Protein AF-A0A3S4I6U2-F1 (afdb_monomer_lite)

Secondary structure (DSSP, 8-state):
--TTTTS-HHHHHHHTTPPTTSS-S-SSEEEEE-------BTTB------S-----SS-EEEEE--

pLDDT: mean 81.74, std 7.98, range [61.91, 93.19]

Foldseek 3Di:
DDPCPPPDPVVVCVVVPDDPPPDDPDAEDEDEDEDPQDDDDVPDDDGDDDPDPDDDPHYYDYDYDD

Organism: Salmonella enterica I (NCBI:txid59201)

Structure (mmCIF, N/CA/C/O backbone):
data_AF-A0A3S4I6U2-F1
#
_entry.id   AF-A0A3S4I6U2-F1
#
loop_
_atom_site.group_PDB
_atom_site.id
_atom_site.type_symbol
_atom_site.label_atom_id
_atom_site.label_alt_id
_atom_site.label_comp_id
_atom_site.label_asym_id
_atom_site.label_entity_id
_atom_site.label_seq_id
_atom_site.pdbx_PDB_ins_code
_atom_site.Cartn_x
_atom_site.Cartn_y
_atom_site.Cartn_z
_atom_site.occupancy
_atom_site.B_iso_or_equiv
_atom_site.auth_seq_id
_atom_site.auth_comp_id
_atom_site.auth_asym_id
_atom_site.auth_atom_id
_atom_site.pdbx_PDB_model_num
ATOM 1 N N . MET A 1 1 ? -11.061 -10.507 -8.584 1.00 67.50 1 MET A N 1
ATOM 2 C CA . MET A 1 1 ? -9.588 -10.430 -8.739 1.00 67.50 1 MET A CA 1
ATOM 3 C C . MET A 1 1 ? -9.256 -10.255 -10.214 1.00 67.50 1 MET A C 1
ATOM 5 O O . MET A 1 1 ? -9.874 -10.932 -11.029 1.00 67.50 1 MET A O 1
ATOM 9 N N . ARG A 1 2 ? -8.363 -9.327 -10.581 1.00 80.88 2 ARG A N 1
ATOM 10 C CA . ARG A 1 2 ? -7.996 -9.079 -11.990 1.00 80.88 2 ARG A CA 1
ATOM 11 C C . ARG A 1 2 ? -7.027 -10.167 -12.474 1.00 80.88 2 ARG A C 1
ATOM 13 O O . ARG A 1 2 ? -6.174 -10.609 -11.712 1.00 80.88 2 ARG A O 1
ATOM 20 N N . ARG A 1 3 ? -7.144 -10.581 -13.741 1.00 87.62 3 ARG A N 1
ATOM 21 C CA . ARG A 1 3 ? -6.497 -11.784 -14.313 1.00 87.62 3 ARG A CA 1
ATOM 22 C C . ARG A 1 3 ? -4.966 -11.853 -14.158 1.00 87.62 3 ARG A C 1
ATOM 24 O O . ARG A 1 3 ? -4.434 -12.951 -14.078 1.00 87.62 3 ARG A O 1
ATOM 31 N N . HIS A 1 4 ? -4.272 -10.715 -14.088 1.00 89.94 4 HIS A N 1
ATOM 32 C CA . HIS A 1 4 ? -2.801 -10.651 -14.114 1.00 89.94 4 HIS A CA 1
ATOM 33 C C . HIS A 1 4 ? -2.177 -9.927 -12.910 1.00 89.94 4 HIS A C 1
ATOM 35 O O . HIS A 1 4 ? -0.986 -9.655 -12.907 1.00 89.94 4 HIS A O 1
ATOM 41 N N . GLN A 1 5 ? -2.953 -9.643 -11.858 1.00 88.62 5 GLN A N 1
ATOM 42 C CA . GLN A 1 5 ? -2.496 -8.835 -10.712 1.00 88.62 5 GLN A CA 1
ATOM 43 C C . GLN A 1 5 ? -1.409 -9.490 -9.838 1.00 88.62 5 GLN A C 1
ATOM 45 O O . GLN A 1 5 ? -0.931 -8.865 -8.903 1.00 88.62 5 GLN A O 1
ATOM 50 N N . ARG A 1 6 ? -1.095 -10.769 -10.078 1.00 91.06 6 ARG A N 1
ATOM 51 C CA . ARG A 1 6 ? -0.079 -11.534 -9.335 1.00 91.06 6 ARG A CA 1
ATOM 52 C C . ARG A 1 6 ? 1.299 -11.504 -9.995 1.00 91.06 6 ARG A C 1
ATOM 54 O O . ARG A 1 6 ? 2.204 -12.156 -9.499 1.00 91.06 6 ARG A O 1
ATOM 61 N N . TYR A 1 7 ? 1.419 -10.865 -11.154 1.00 92.31 7 TYR A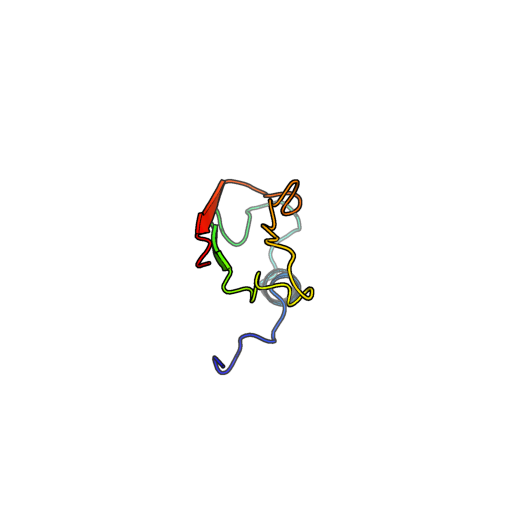 N 1
ATOM 62 C CA . TYR A 1 7 ? 2.702 -10.718 -11.821 1.00 92.31 7 TYR A CA 1
ATOM 63 C C . TYR A 1 7 ? 3.383 -9.450 -11.299 1.00 92.31 7 TYR A C 1
ATOM 65 O O . TYR A 1 7 ? 2.816 -8.362 -11.411 1.00 92.31 7 TYR A O 1
ATOM 73 N N . ASP A 1 8 ? 4.556 -9.616 -10.692 1.00 89.50 8 ASP A N 1
ATOM 74 C CA . ASP A 1 8 ? 5.236 -8.556 -9.946 1.00 89.50 8 ASP A CA 1
ATOM 75 C C . ASP A 1 8 ? 5.710 -7.420 -10.862 1.00 89.50 8 ASP A C 1
ATOM 77 O O . ASP A 1 8 ? 6.238 -7.645 -11.957 1.00 89.50 8 ASP A O 1
ATOM 81 N N . ALA A 1 9 ? 5.576 -6.177 -10.399 1.00 87.56 9 ALA A N 1
ATOM 82 C CA . ALA A 1 9 ? 6.010 -5.004 -11.158 1.00 87.56 9 ALA A CA 1
ATOM 83 C C . ALA A 1 9 ? 7.529 -5.020 -11.411 1.00 87.56 9 ALA A C 1
ATOM 85 O O . ALA A 1 9 ? 7.994 -4.613 -12.476 1.00 87.56 9 ALA A O 1
ATOM 86 N N . GLU A 1 10 ? 8.305 -5.563 -10.476 1.00 86.06 10 GLU A N 1
ATOM 87 C CA . GLU A 1 10 ? 9.748 -5.764 -10.597 1.00 86.06 10 GLU A CA 1
ATOM 88 C C . GLU A 1 10 ? 10.107 -6.751 -11.713 1.00 86.06 10 GLU A C 1
ATOM 90 O O . GLU A 1 10 ? 11.204 -6.665 -12.267 1.00 86.06 10 GLU A O 1
ATOM 95 N N . GLN A 1 11 ? 9.219 -7.695 -12.043 1.00 89.69 11 GLN A N 1
ATOM 96 C CA . GLN A 1 11 ? 9.414 -8.596 -13.183 1.00 89.69 11 GLN A CA 1
ATOM 97 C C . GLN A 1 11 ? 9.111 -7.881 -14.502 1.00 89.69 11 GLN A C 1
ATOM 99 O O . GLN A 1 11 ? 9.894 -8.001 -15.438 1.0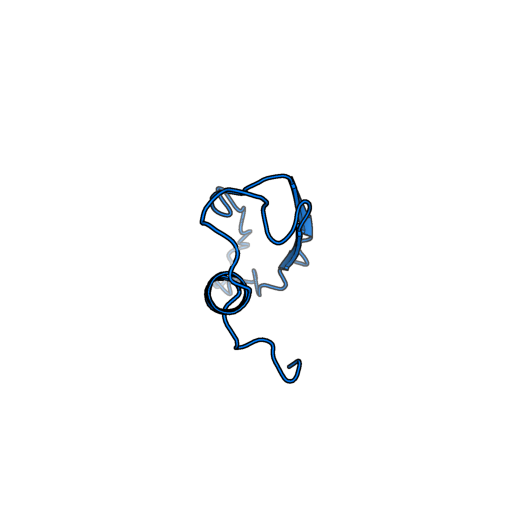0 89.69 11 GLN A O 1
ATOM 104 N N . ILE A 1 12 ? 8.083 -7.019 -14.546 1.00 88.56 12 ILE A N 1
ATOM 105 C CA . ILE A 1 12 ? 7.810 -6.157 -15.716 1.00 88.56 12 ILE A CA 1
ATOM 106 C C . ILE A 1 12 ? 9.041 -5.307 -16.065 1.00 88.56 12 ILE A C 1
ATOM 108 O O . ILE A 1 12 ? 9.410 -5.199 -17.234 1.00 88.56 12 ILE A O 1
ATOM 112 N N . VAL A 1 13 ? 9.693 -4.710 -15.062 1.00 85.00 13 VAL A N 1
ATOM 113 C CA . VAL A 1 13 ? 10.897 -3.892 -15.281 1.00 85.00 13 VAL A CA 1
ATOM 114 C C . VAL A 1 13 ? 12.036 -4.731 -15.863 1.00 85.00 13 VAL A C 1
ATOM 116 O O . VAL A 1 13 ? 12.633 -4.315 -16.856 1.00 85.00 13 VAL A O 1
ATOM 119 N N . ARG A 1 14 ? 12.304 -5.919 -15.305 1.00 85.19 14 ARG A N 1
ATOM 120 C CA . ARG A 1 14 ? 13.362 -6.821 -15.797 1.00 85.19 14 ARG A CA 1
ATOM 121 C C . ARG A 1 14 ? 13.119 -7.272 -17.235 1.00 85.19 14 ARG A C 1
ATOM 123 O O . ARG A 1 14 ? 14.019 -7.157 -18.064 1.00 85.19 14 ARG A O 1
ATOM 130 N N . ASP A 1 15 ? 11.902 -7.709 -17.536 1.00 89.25 15 ASP A N 1
ATOM 131 C CA . ASP A 1 15 ? 11.543 -8.237 -18.855 1.00 89.25 15 ASP A CA 1
ATOM 132 C C . ASP A 1 15 ? 11.473 -7.132 -19.925 1.00 89.25 15 ASP A C 1
ATOM 134 O O . ASP A 1 15 ? 11.592 -7.408 -21.117 1.00 89.25 15 ASP A O 1
ATOM 138 N N . SER A 1 16 ? 11.335 -5.863 -19.519 1.00 84.69 16 SER A N 1
ATOM 139 C CA . SER A 1 16 ? 11.305 -4.720 -20.443 1.00 84.69 16 SER A CA 1
ATOM 140 C C . SER A 1 16 ? 12.666 -4.345 -21.048 1.00 84.69 16 SER A C 1
ATOM 142 O O . SER A 1 16 ? 12.715 -3.486 -21.928 1.00 84.69 16 SER A O 1
ATOM 144 N N . GLY A 1 17 ? 13.770 -4.944 -20.580 1.00 81.06 17 GLY A N 1
ATOM 145 C CA . GLY A 1 17 ? 15.126 -4.643 -21.060 1.00 81.06 17 GLY A CA 1
ATOM 146 C C . GLY A 1 17 ? 15.642 -3.245 -20.691 1.00 81.06 17 GLY A C 1
ATOM 147 O O . GLY A 1 17 ? 16.687 -2.832 -21.189 1.00 81.06 17 GLY A O 1
ATOM 148 N N . ARG A 1 18 ? 14.924 -2.508 -19.831 1.00 76.00 18 ARG A N 1
ATOM 149 C CA . ARG A 1 18 ? 15.334 -1.187 -19.330 1.00 76.00 18 ARG A CA 1
ATOM 150 C C . ARG A 1 18 ? 16.459 -1.347 -18.311 1.00 76.00 18 ARG A C 1
ATOM 152 O O . ARG A 1 18 ? 16.376 -2.207 -17.431 1.00 76.00 18 ARG A O 1
ATOM 159 N N . ALA A 1 19 ? 17.492 -0.508 -18.393 1.00 69.25 19 ALA A N 1
ATOM 160 C CA . ALA A 1 19 ? 18.521 -0.485 -17.362 1.00 69.25 19 ALA A CA 1
ATOM 161 C C . ALA A 1 19 ? 17.933 0.045 -16.042 1.00 69.25 19 ALA A C 1
ATOM 163 O O . ALA A 1 19 ? 17.044 0.904 -16.029 1.00 69.25 19 ALA A O 1
ATOM 164 N N . ALA A 1 20 ? 18.419 -0.478 -14.915 1.00 65.25 20 ALA A N 1
ATOM 165 C CA . ALA A 1 20 ? 17.986 -0.019 -13.602 1.00 65.25 20 ALA A CA 1
ATOM 166 C C . ALA A 1 20 ? 18.243 1.494 -13.460 1.00 65.25 20 ALA A C 1
ATOM 168 O O . ALA A 1 20 ? 19.381 1.942 -13.560 1.00 65.25 20 ALA A O 1
ATOM 169 N N . GLY A 1 21 ? 17.182 2.272 -13.217 1.00 65.56 21 GLY A N 1
ATOM 170 C CA . GLY A 1 21 ? 17.273 3.704 -12.907 1.00 65.56 21 GLY A CA 1
ATOM 171 C C . GLY A 1 21 ? 17.016 4.680 -14.061 1.00 65.56 21 GLY A C 1
ATOM 172 O O . GLY A 1 21 ? 16.976 5.879 -13.805 1.00 65.56 21 GLY A O 1
ATOM 173 N N . GLU A 1 22 ? 16.792 4.226 -15.300 1.00 70.50 22 GLU A N 1
ATOM 174 C CA . GLU A 1 22 ? 16.634 5.155 -16.438 1.00 70.50 22 GLU A CA 1
ATOM 175 C C . GLU A 1 22 ? 15.256 5.836 -16.499 1.00 70.50 22 GLU A C 1
ATOM 177 O O . GLU A 1 22 ? 15.133 6.952 -17.003 1.00 70.50 22 GLU A O 1
ATOM 182 N N . THR A 1 23 ? 14.195 5.198 -15.989 1.00 70.38 23 THR A N 1
ATOM 183 C CA . THR A 1 23 ? 12.867 5.817 -15.795 1.00 70.38 23 THR A CA 1
ATOM 184 C C . THR A 1 23 ? 11.988 4.912 -14.921 1.00 70.38 23 THR A C 1
ATOM 186 O O . THR A 1 23 ? 11.944 3.707 -15.189 1.00 70.38 23 THR A O 1
ATOM 189 N N . PRO A 1 24 ? 11.252 5.433 -13.920 1.00 75.75 24 PRO A N 1
ATOM 190 C CA . PRO A 1 24 ? 10.297 4.625 -13.165 1.00 75.75 24 PRO A CA 1
ATOM 191 C C . PRO A 1 24 ? 9.157 4.109 -14.063 1.00 75.75 24 PRO A C 1
ATOM 193 O O . PRO A 1 24 ? 8.769 4.757 -15.036 1.00 75.75 24 PRO A O 1
ATOM 196 N N . LEU A 1 25 ? 8.614 2.930 -13.736 1.00 81.06 25 LEU A N 1
ATOM 197 C CA . LEU A 1 25 ? 7.517 2.298 -14.488 1.00 81.06 25 LEU A CA 1
ATOM 198 C C . LEU A 1 25 ? 6.211 3.116 -14.420 1.00 81.06 25 LEU A C 1
ATOM 200 O O . LEU A 1 25 ? 5.388 3.056 -15.330 1.00 81.06 25 LEU A O 1
ATOM 204 N N . PHE A 1 26 ? 6.039 3.881 -13.346 1.00 80.81 26 PHE A N 1
ATOM 205 C CA . PHE A 1 26 ? 4.893 4.740 -13.057 1.00 80.81 26 PHE A CA 1
ATOM 206 C C . PHE A 1 26 ? 5.351 5.938 -12.209 1.00 80.81 26 PHE A C 1
ATOM 208 O O . PHE A 1 26 ? 6.327 5.822 -11.472 1.00 80.81 26 PHE A O 1
ATOM 215 N N . GLY A 1 27 ? 4.655 7.074 -12.333 1.00 81.06 27 GLY A N 1
ATOM 216 C CA . GLY A 1 27 ? 4.825 8.256 -11.473 1.00 81.06 27 GLY A CA 1
ATOM 217 C C . GLY A 1 27 ? 3.829 8.225 -10.307 1.00 81.06 27 GLY A C 1
ATOM 218 O O . GLY A 1 27 ? 4.109 7.586 -9.293 1.00 81.06 27 GLY A O 1
ATOM 219 N N . PRO A 1 28 ? 2.626 8.810 -10.451 1.00 86.19 28 PRO A N 1
ATOM 220 C CA . PRO A 1 28 ? 1.619 8.792 -9.396 1.00 86.19 28 PRO A CA 1
ATOM 221 C C . PRO A 1 28 ? 0.963 7.415 -9.226 1.00 86.19 28 PRO A C 1
ATOM 223 O O . PRO A 1 28 ? 0.673 6.715 -10.203 1.00 86.19 28 PRO A O 1
ATOM 226 N N . VAL A 1 29 ? 0.650 7.067 -7.977 1.00 87.12 29 VAL A N 1
ATOM 227 C CA . VAL A 1 29 ? -0.045 5.828 -7.602 1.00 87.12 29 VAL A CA 1
ATOM 228 C C . VAL A 1 29 ? -1.347 6.156 -6.868 1.00 87.12 29 VAL A C 1
ATOM 230 O O . VAL A 1 29 ? 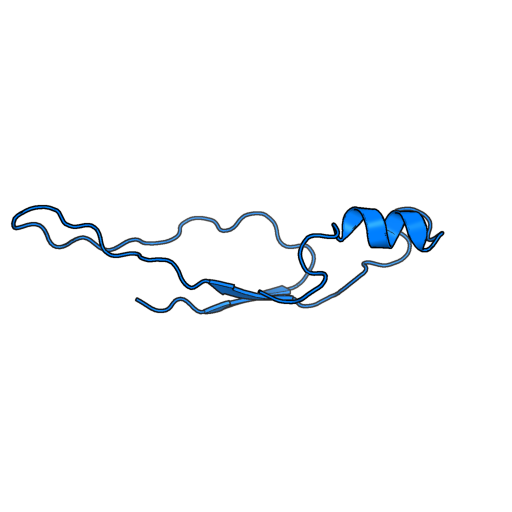-1.372 6.919 -5.901 1.00 87.12 29 VAL A O 1
ATOM 233 N N . LEU A 1 30 ? -2.449 5.553 -7.318 1.00 84.62 30 LEU A N 1
ATOM 234 C CA . LEU A 1 30 ? -3.723 5.570 -6.600 1.00 84.62 30 LEU A CA 1
ATOM 235 C C . LEU A 1 30 ? -3.852 4.287 -5.781 1.00 84.62 30 LEU A C 1
ATOM 237 O O . LEU A 1 30 ? -3.906 3.193 -6.350 1.00 84.62 30 LEU A O 1
ATOM 241 N N . ASN A 1 31 ? -3.945 4.426 -4.459 1.00 82.81 31 ASN A N 1
ATOM 242 C CA . ASN A 1 31 ? -4.061 3.295 -3.548 1.00 82.81 31 ASN A CA 1
ATOM 243 C C . ASN A 1 31 ? -5.415 3.313 -2.832 1.00 82.81 31 ASN A C 1
ATOM 245 O O . ASN A 1 31 ? -5.662 4.130 -1.946 1.00 82.81 31 ASN A O 1
ATOM 249 N N . ILE A 1 32 ? -6.308 2.400 -3.214 1.00 80.56 32 ILE A N 1
ATOM 250 C CA . ILE A 1 32 ? -7.601 2.235 -2.542 1.00 80.56 32 ILE A CA 1
ATOM 251 C C . ILE A 1 32 ? -7.454 1.113 -1.520 1.00 80.56 32 ILE A C 1
ATOM 253 O O . ILE A 1 32 ? -7.385 -0.066 -1.875 1.00 80.56 32 ILE A O 1
ATOM 257 N N . LYS A 1 33 ? -7.391 1.500 -0.247 1.00 77.81 33 LYS A N 1
ATOM 258 C CA . LYS A 1 33 ? -7.174 0.603 0.885 1.00 77.81 33 LYS A CA 1
ATOM 259 C C . LYS A 1 33 ? -8.510 0.338 1.574 1.00 77.81 33 LYS A C 1
ATOM 261 O O . LYS A 1 33 ? -8.968 1.133 2.388 1.00 77.81 33 LYS A O 1
ATOM 266 N N . VAL A 1 34 ? -9.129 -0.790 1.232 1.00 67.31 34 VAL A N 1
ATOM 267 C CA . VAL A 1 34 ? -10.316 -1.298 1.933 1.00 67.31 34 VAL A CA 1
ATOM 268 C C . VAL A 1 34 ? -9.827 -2.282 2.988 1.00 67.31 34 VAL A C 1
ATOM 270 O O . VAL A 1 34 ? -9.568 -3.446 2.682 1.00 67.31 34 VAL A O 1
ATOM 273 N N . PHE A 1 35 ? -9.620 -1.792 4.206 1.00 70.94 35 PHE A N 1
ATOM 274 C CA . PHE A 1 35 ? -9.314 -2.630 5.360 1.00 70.94 35 PHE A CA 1
ATOM 275 C C . PHE A 1 35 ? -10.519 -2.659 6.287 1.00 70.94 35 PHE A C 1
ATOM 277 O O . PHE A 1 35 ? -11.202 -1.651 6.445 1.00 70.94 35 PHE A O 1
ATOM 284 N N . ASP A 1 36 ? -10.747 -3.810 6.913 1.00 65.25 36 ASP A N 1
ATOM 285 C CA . ASP A 1 36 ? -11.667 -3.898 8.035 1.00 65.25 36 ASP A CA 1
ATOM 286 C C . ASP A 1 36 ? -10.960 -3.320 9.266 1.00 65.25 36 ASP A C 1
ATOM 288 O O . ASP A 1 36 ? -10.131 -3.974 9.902 1.00 65.25 36 ASP A O 1
ATOM 292 N N . TYR A 1 37 ? -11.196 -2.034 9.521 1.00 68.19 37 TYR A N 1
ATOM 293 C CA . TYR A 1 37 ? -10.655 -1.332 10.684 1.00 68.19 37 TYR A CA 1
ATOM 294 C C . TYR A 1 37 ? -11.489 -1.571 11.948 1.00 68.19 37 TYR A C 1
ATOM 296 O O . TYR A 1 37 ? -11.165 -1.000 12.996 1.00 68.19 37 TYR A O 1
ATOM 304 N N . HIS A 1 38 ? -12.544 -2.390 11.867 1.00 74.00 38 HIS A N 1
ATOM 305 C CA . HIS A 1 38 ? -13.398 -2.682 13.001 1.00 74.00 38 HIS A CA 1
ATOM 306 C C . HIS A 1 38 ? -12.710 -3.674 13.939 1.00 74.00 38 HIS A C 1
ATOM 308 O O . HIS A 1 38 ? -12.444 -4.826 13.596 1.00 74.00 38 HIS A O 1
ATOM 314 N N . LEU A 1 39 ? -12.460 -3.233 15.168 1.00 83.06 39 LEU A N 1
ATOM 315 C CA . LEU A 1 39 ? -11.977 -4.095 16.235 1.00 83.06 39 LEU A CA 1
ATOM 316 C C . LEU A 1 39 ? -13.134 -4.365 17.198 1.00 83.06 39 LEU A C 1
ATOM 318 O O . LEU A 1 39 ? -13.632 -3.445 17.842 1.00 83.06 39 LEU A O 1
ATOM 322 N N . ASP A 1 40 ? -13.577 -5.619 17.277 1.00 85.00 40 ASP A N 1
ATOM 323 C CA . ASP A 1 40 ? -14.628 -6.022 18.213 1.00 85.00 40 ASP A CA 1
ATOM 324 C C . ASP A 1 40 ? -14.022 -6.310 19.592 1.00 85.00 40 ASP A C 1
ATOM 326 O O . ASP A 1 40 ? -13.487 -7.388 19.863 1.00 85.00 40 ASP A O 1
ATOM 330 N N . LEU A 1 41 ? -14.051 -5.291 20.447 1.00 86.94 41 LEU A N 1
ATOM 331 C CA . LEU A 1 41 ? -13.662 -5.379 21.847 1.00 86.94 41 LEU A CA 1
ATOM 332 C C . LEU A 1 41 ? -14.903 -5.100 22.708 1.00 86.94 41 LEU A C 1
ATOM 334 O O . LEU A 1 41 ? -15.455 -3.999 22.623 1.00 86.94 41 LEU A O 1
ATOM 338 N N . PRO A 1 42 ? -15.346 -6.041 23.565 1.00 92.94 42 PRO A N 1
ATOM 339 C CA . PRO A 1 42 ? -16.571 -5.879 24.342 1.00 92.94 42 PRO A CA 1
ATOM 340 C C . PRO A 1 42 ? -16.598 -4.576 25.151 1.00 92.94 42 PRO A C 1
ATOM 342 O O . PRO A 1 42 ? -15.806 -4.379 26.071 1.00 92.94 42 PRO A O 1
ATOM 345 N N . GLY A 1 43 ? -17.530 -3.685 24.801 1.00 92.31 43 GLY A N 1
ATOM 346 C CA . GLY A 1 43 ? -17.728 -2.399 25.474 1.00 92.31 43 GLY A CA 1
ATOM 347 C C . GLY A 1 43 ? -16.672 -1.328 25.177 1.00 92.31 43 GLY A C 1
ATOM 348 O O . GLY A 1 43 ? -16.703 -0.275 25.813 1.00 92.31 43 GLY A O 1
ATOM 349 N N . ILE A 1 44 ? -15.756 -1.558 24.231 1.00 93.19 44 ILE A N 1
ATOM 350 C CA . ILE A 1 44 ? -14.678 -0.623 23.891 1.00 93.19 44 ILE A CA 1
ATOM 351 C C . ILE A 1 44 ? -14.872 -0.123 22.460 1.00 93.19 44 ILE A C 1
ATOM 353 O O . ILE A 1 44 ? -14.882 -0.897 21.508 1.00 93.19 44 ILE A O 1
ATOM 357 N N . GLN A 1 45 ? -14.974 1.197 22.306 1.00 89.69 45 GLN A N 1
ATOM 358 C CA . GLN A 1 45 ? -14.883 1.836 20.996 1.00 89.69 45 GLN A CA 1
ATOM 359 C C . GLN A 1 45 ? -13.409 1.959 20.607 1.00 89.69 45 GLN A C 1
ATOM 361 O O . GLN A 1 45 ? -12.622 2.563 21.338 1.00 89.69 45 GLN A O 1
ATOM 366 N N . ALA A 1 46 ? -13.040 1.389 19.464 1.00 86.06 46 ALA A N 1
ATOM 367 C CA . ALA A 1 46 ? -11.684 1.433 18.940 1.00 86.06 46 ALA A CA 1
ATOM 368 C C . ALA A 1 46 ? -11.661 2.111 17.568 1.00 86.06 46 ALA A C 1
ATOM 370 O O . ALA A 1 46 ? -12.538 1.888 16.736 1.00 86.06 46 ALA A O 1
ATOM 371 N N . GLN A 1 47 ? -10.631 2.922 17.332 1.00 86.00 47 GLN A N 1
ATOM 372 C CA . GLN A 1 47 ? -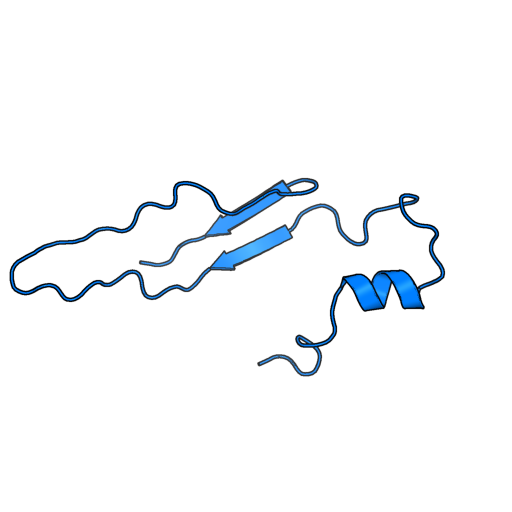10.372 3.558 16.047 1.00 86.00 47 GLN A CA 1
ATOM 373 C C . GLN A 1 47 ? -8.916 3.322 15.656 1.00 86.00 47 GLN A C 1
ATOM 375 O O . GLN A 1 47 ? -7.999 3.569 16.440 1.00 86.00 47 GLN A O 1
ATOM 380 N N . THR A 1 48 ? -8.702 2.850 14.431 1.00 86.44 48 THR A N 1
ATOM 381 C CA . THR A 1 48 ? -7.356 2.670 13.889 1.00 86.44 48 THR A CA 1
ATOM 382 C C . THR A 1 48 ? -6.904 3.950 13.196 1.00 86.44 48 THR A C 1
ATOM 384 O O . THR A 1 48 ? -7.564 4.435 12.278 1.00 86.44 48 THR A O 1
ATOM 387 N N . HIS A 1 49 ? -5.742 4.469 13.594 1.00 86.62 49 HIS A N 1
ATOM 388 C CA . HIS A 1 49 ? -5.072 5.580 12.921 1.00 86.62 49 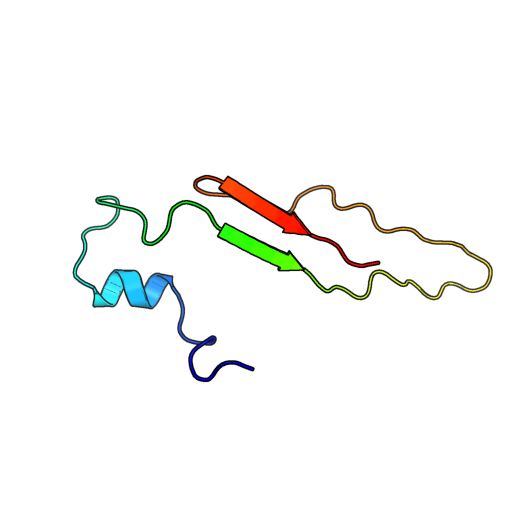HIS A CA 1
ATOM 389 C C . HIS A 1 49 ? -3.767 5.087 12.296 1.00 86.62 49 HIS A C 1
ATOM 391 O O . HIS A 1 49 ? -2.894 4.560 12.985 1.00 86.62 49 HIS A O 1
ATOM 397 N N . THR A 1 50 ? -3.628 5.252 10.981 1.00 85.62 50 THR A N 1
ATOM 398 C CA . THR A 1 50 ? -2.411 4.851 10.264 1.00 85.62 50 THR A CA 1
ATOM 399 C C . THR A 1 50 ? -1.285 5.839 10.562 1.00 85.62 50 THR A C 1
ATOM 401 O O . THR A 1 50 ? -1.445 7.034 10.333 1.00 85.62 50 THR A O 1
ATOM 404 N N . LEU A 1 51 ? -0.140 5.342 11.040 1.00 89.31 51 LEU A N 1
ATOM 405 C CA . LEU A 1 51 ? 1.042 6.168 11.326 1.00 89.31 51 LEU A CA 1
ATOM 406 C C . LEU A 1 51 ? 2.033 6.216 10.155 1.00 89.31 51 LEU A C 1
ATOM 408 O O . LEU A 1 51 ? 2.685 7.233 9.941 1.00 89.31 51 LEU A O 1
ATOM 412 N N . ALA A 1 52 ? 2.146 5.126 9.392 1.00 86.56 52 ALA A N 1
ATOM 413 C CA . ALA A 1 52 ? 3.006 5.042 8.217 1.00 86.56 52 ALA A CA 1
ATOM 414 C C . ALA A 1 52 ? 2.465 4.007 7.221 1.00 86.56 52 ALA A C 1
ATOM 416 O O . ALA A 1 52 ? 2.045 2.920 7.617 1.00 86.56 52 ALA A O 1
ATOM 417 N N . THR A 1 53 ? 2.508 4.330 5.927 1.00 84.75 53 THR A N 1
ATOM 418 C CA . THR A 1 53 ? 2.108 3.432 4.824 1.00 84.75 53 THR A CA 1
ATOM 419 C C . THR A 1 53 ? 3.296 2.804 4.089 1.00 84.75 53 THR A C 1
ATOM 421 O O . THR A 1 53 ? 3.086 1.977 3.205 1.00 84.75 53 THR A O 1
ATOM 424 N N . GLY A 1 54 ? 4.527 3.157 4.476 1.00 87.81 54 GLY A N 1
ATOM 425 C CA . GLY A 1 54 ? 5.762 2.786 3.780 1.00 87.81 54 GLY A CA 1
ATOM 426 C C . GLY A 1 54 ? 6.279 3.899 2.855 1.00 87.81 54 GLY A C 1
ATOM 427 O O . GLY A 1 54 ? 5.641 4.947 2.739 1.00 87.81 54 GLY A O 1
ATOM 428 N N . PRO A 1 55 ? 7.459 3.713 2.239 1.00 87.00 55 PRO A N 1
ATOM 429 C CA . PRO A 1 55 ? 8.040 4.689 1.320 1.00 87.00 55 PRO A CA 1
ATOM 430 C C . PRO A 1 55 ? 7.245 4.780 0.007 1.00 87.00 55 PRO A C 1
ATOM 432 O O . PRO A 1 55 ? 6.760 3.770 -0.500 1.00 87.00 55 PRO A O 1
ATOM 435 N N . VAL A 1 56 ? 7.168 5.985 -0.563 1.00 84.56 56 VAL A N 1
ATOM 436 C CA . VAL A 1 56 ? 6.537 6.272 -1.862 1.00 84.56 56 VAL A CA 1
ATOM 437 C C . VAL A 1 56 ? 7.582 6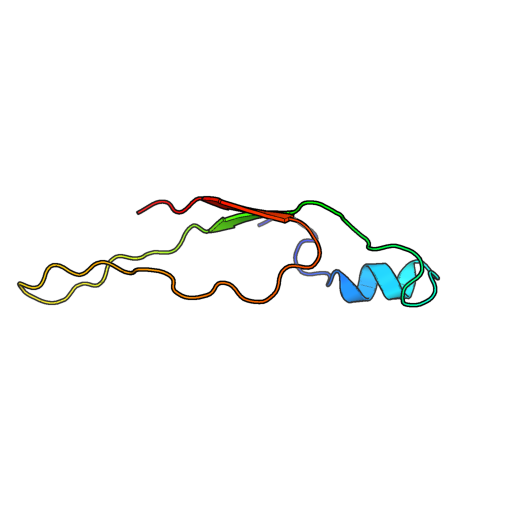.899 -2.782 1.00 84.56 56 VAL A C 1
ATOM 439 O O . VAL A 1 56 ? 8.328 7.775 -2.353 1.00 84.56 56 VAL A O 1
ATOM 442 N N . ASN A 1 57 ? 7.646 6.443 -4.035 1.00 78.81 57 ASN A N 1
ATOM 443 C CA . ASN A 1 57 ? 8.665 6.892 -4.992 1.00 78.81 57 ASN A CA 1
ATOM 444 C C . ASN A 1 57 ? 8.406 8.298 -5.562 1.00 78.81 57 ASN A C 1
ATOM 446 O O . ASN A 1 57 ? 9.360 8.992 -5.893 1.00 78.81 57 ASN A O 1
ATOM 450 N N . ASP A 1 58 ? 7.138 8.690 -5.707 1.00 81.81 58 ASP A N 1
ATOM 451 C CA . ASP A 1 58 ? 6.722 9.983 -6.269 1.00 81.81 58 ASP A CA 1
ATOM 452 C C . ASP A 1 58 ? 5.539 10.556 -5.469 1.00 81.81 58 ASP A C 1
ATOM 454 O O . ASP A 1 58 ? 5.739 11.205 -4.443 1.00 81.81 58 ASP A O 1
ATOM 458 N N . LEU A 1 59 ? 4.299 10.236 -5.856 1.00 82.56 59 LEU A N 1
ATOM 459 C CA . LEU A 1 59 ? 3.087 10.688 -5.172 1.00 82.56 59 LEU A CA 1
ATOM 460 C C . LEU A 1 59 ? 2.093 9.536 -5.001 1.00 82.56 59 LEU A C 1
ATOM 462 O O . LEU A 1 59 ? 1.739 8.860 -5.967 1.00 82.56 59 LEU A O 1
ATOM 466 N N . GLU A 1 60 ? 1.586 9.358 -3.781 1.00 84.62 60 GLU A N 1
ATOM 467 C CA . GLU A 1 60 ? 0.497 8.428 -3.478 1.00 84.62 60 GLU A CA 1
ATOM 468 C C . GLU A 1 60 ? -0.705 9.196 -2.932 1.00 84.62 60 GLU A C 1
ATOM 470 O O . GLU A 1 60 ? -0.577 10.024 -2.029 1.00 84.62 60 GLU A O 1
ATOM 475 N N . THR A 1 61 ? -1.887 8.889 -3.465 1.00 83.50 61 THR A N 1
ATOM 476 C CA . THR A 1 61 ? -3.157 9.313 -2.866 1.00 83.50 61 THR A CA 1
ATOM 477 C C . THR A 1 61 ? -3.888 8.087 -2.338 1.00 83.50 61 THR A C 1
ATOM 479 O O . THR A 1 61 ? -4.086 7.102 -3.055 1.00 83.50 61 THR A O 1
ATOM 482 N N . GLY A 1 62 ? -4.239 8.140 -1.053 1.00 81.19 62 GLY A N 1
ATOM 483 C CA . GLY A 1 62 ? -4.893 7.057 -0.332 1.00 81.19 62 GLY A CA 1
ATOM 484 C C . GLY A 1 62 ? -6.295 7.451 0.108 1.00 81.19 62 GLY A C 1
ATOM 485 O O . GLY A 1 62 ? -6.504 8.556 0.604 1.00 81.19 62 GLY A O 1
ATOM 486 N N . ALA A 1 63 ? -7.244 6.532 -0.045 1.00 79.62 63 ALA A N 1
ATOM 487 C CA . ALA A 1 63 ? -8.571 6.645 0.547 1.00 79.62 63 ALA A CA 1
ATOM 488 C C . ALA A 1 63 ? -8.801 5.476 1.507 1.00 79.62 63 ALA A C 1
ATOM 490 O O . ALA A 1 63 ? -8.502 4.326 1.170 1.00 79.62 63 ALA A O 1
ATOM 491 N N . PHE A 1 64 ? -9.342 5.792 2.682 1.00 74.94 64 PHE A N 1
ATOM 492 C CA . PHE A 1 64 ? -9.715 4.833 3.715 1.00 74.94 64 PHE A CA 1
ATOM 493 C C . PHE A 1 64 ? -11.237 4.837 3.845 1.00 74.94 64 PHE A C 1
ATOM 495 O O . PHE A 1 64 ? -11.831 5.889 4.083 1.00 74.94 64 PHE A O 1
ATOM 502 N N . SER A 1 65 ? -11.866 3.678 3.671 1.00 67.06 65 SER A N 1
ATOM 503 C CA . SER A 1 65 ? -13.266 3.469 4.046 1.00 67.06 65 SER A CA 1
ATOM 504 C C . SER A 1 65 ? -13.289 2.815 5.424 1.00 67.06 65 SER A C 1
ATOM 506 O O . SER A 1 65 ? -12.708 1.740 5.577 1.00 67.06 65 SER A O 1
ATOM 508 N N . GLY A 1 66 ? -13.885 3.495 6.405 1.00 61.91 66 GLY A N 1
ATOM 509 C CA . GLY A 1 66 ? -14.190 2.922 7.718 1.00 61.91 66 GLY A CA 1
ATOM 510 C C . GLY A 1 66 ? -15.467 2.099 7.704 1.00 61.91 66 GLY A C 1
ATOM 511 O O . GLY A 1 66 ? -16.255 2.259 6.742 1.00 61.91 66 GLY A O 1
#

Sequence (66 aa):
MRRHQRYDAEQIVRDSGRAAGETPLFGPVLNIKVFDYHLDLPGIQAQTHTLATGPVNDLETGAFSG

Radius of gyration: 17.41 Å; chains: 1; bounding box: 36×22×46 Å